Protein AF-A0A9D5ZR01-F1 (afdb_monomer_lite)

Structure (mmCIF, N/CA/C/O backbone):
data_AF-A0A9D5ZR01-F1
#
_entry.id   AF-A0A9D5ZR01-F1
#
loop_
_atom_site.group_PDB
_atom_site.id
_atom_site.type_symbol
_atom_site.label_atom_id
_atom_site.label_alt_id
_atom_site.label_comp_id
_atom_site.label_asym_id
_atom_site.label_entity_id
_atom_site.label_seq_id
_atom_site.pdbx_PDB_ins_code
_atom_site.Cartn_x
_atom_site.Cartn_y
_atom_site.Cartn_z
_atom_site.occupancy
_atom_site.B_iso_or_equiv
_atom_site.auth_seq_id
_atom_site.auth_comp_id
_atom_site.auth_asym_id
_atom_site.auth_atom_id
_atom_site.pdbx_PDB_model_num
ATOM 1 N N . MET A 1 1 ? -0.615 3.411 12.015 1.00 92.25 1 MET A N 1
ATOM 2 C CA . MET A 1 1 ? -0.697 2.860 10.641 1.00 92.25 1 MET A CA 1
ATOM 3 C C . MET A 1 1 ? -1.245 3.870 9.632 1.00 92.25 1 MET A C 1
ATOM 5 O O . MET A 1 1 ? -0.496 4.246 8.746 1.00 92.25 1 MET A O 1
ATOM 9 N N . ASN A 1 2 ? -2.482 4.371 9.767 1.00 96.25 2 ASN A N 1
ATOM 10 C CA . ASN A 1 2 ? -3.063 5.292 8.767 1.00 96.25 2 ASN A CA 1
ATOM 11 C C . ASN A 1 2 ? -2.220 6.558 8.530 1.00 96.25 2 ASN A C 1
ATOM 13 O O . ASN A 1 2 ? -1.994 6.915 7.381 1.00 96.25 2 ASN A O 1
ATOM 17 N N . LYS A 1 3 ? -1.697 7.185 9.596 1.00 95.56 3 LYS A N 1
ATOM 18 C CA . LYS A 1 3 ? -0.790 8.346 9.489 1.00 95.56 3 LYS A CA 1
ATOM 19 C C . LYS A 1 3 ? 0.478 8.038 8.680 1.00 95.56 3 LYS A C 1
ATOM 21 O O . LYS A 1 3 ? 0.828 8.806 7.798 1.00 95.56 3 LYS A O 1
ATOM 26 N N . LEU A 1 4 ? 1.108 6.887 8.930 1.00 95.56 4 LEU A N 1
ATOM 27 C CA . LEU A 1 4 ? 2.278 6.425 8.173 1.00 95.56 4 LEU A CA 1
ATOM 28 C C . LEU A 1 4 ? 1.944 6.237 6.691 1.00 95.56 4 LEU A C 1
ATOM 30 O O . LEU A 1 4 ? 2.639 6.771 5.836 1.00 95.56 4 LEU A O 1
ATO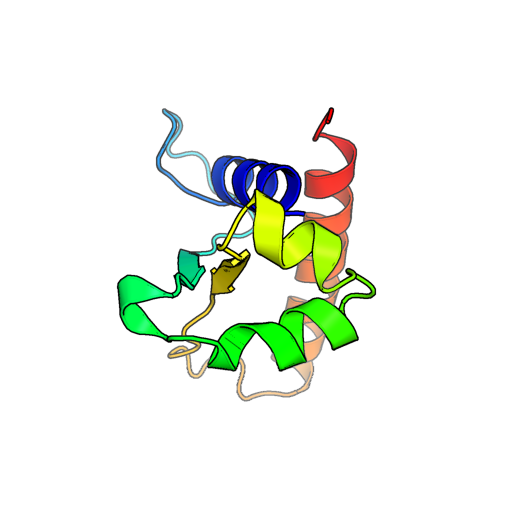M 34 N N . ASN A 1 5 ? 0.854 5.535 6.377 1.00 96.06 5 ASN A N 1
ATOM 35 C CA . ASN A 1 5 ? 0.460 5.318 4.983 1.00 96.06 5 ASN A CA 1
ATOM 36 C C . ASN A 1 5 ? 0.077 6.633 4.283 1.00 96.06 5 ASN A C 1
ATOM 38 O O . ASN A 1 5 ? 0.346 6.787 3.095 1.00 96.06 5 ASN A O 1
ATOM 42 N N . GLN A 1 6 ? -0.510 7.589 5.012 1.00 95.50 6 GLN A N 1
ATOM 43 C CA . GLN A 1 6 ? -0.783 8.928 4.495 1.00 95.50 6 GLN A CA 1
ATOM 44 C C . GLN A 1 6 ? 0.515 9.657 4.129 1.00 95.50 6 GLN A C 1
ATOM 46 O O . GLN A 1 6 ? 0.637 10.116 2.999 1.00 95.50 6 GLN A O 1
ATOM 51 N N . ALA A 1 7 ? 1.492 9.681 5.037 1.00 94.25 7 ALA A N 1
ATOM 52 C CA . ALA A 1 7 ? 2.779 10.332 4.806 1.00 94.25 7 ALA A CA 1
ATOM 53 C C . ALA A 1 7 ? 3.565 9.692 3.648 1.00 94.25 7 ALA A C 1
ATOM 55 O O . ALA A 1 7 ? 4.103 10.400 2.802 1.00 94.25 7 ALA A O 1
ATOM 56 N N . ILE A 1 8 ? 3.558 8.356 3.538 1.00 94.19 8 ILE A N 1
ATOM 57 C CA . ILE A 1 8 ? 4.146 7.657 2.383 1.00 94.19 8 ILE A CA 1
ATOM 58 C C . ILE A 1 8 ? 3.468 8.101 1.082 1.00 94.19 8 ILE A C 1
ATOM 60 O O . ILE A 1 8 ? 4.143 8.348 0.086 1.00 94.19 8 ILE A O 1
ATOM 64 N N . TYR A 1 9 ? 2.136 8.193 1.061 1.00 93.88 9 TYR A N 1
ATOM 65 C CA . TYR A 1 9 ? 1.414 8.642 -0.127 1.00 93.88 9 TYR A CA 1
ATOM 66 C C . TYR A 1 9 ? 1.748 10.092 -0.500 1.00 93.88 9 TYR A C 1
ATOM 68 O O . TYR A 1 9 ? 1.883 10.393 -1.685 1.00 93.88 9 TYR A O 1
ATOM 76 N N . ASP A 1 10 ? 1.897 10.986 0.474 1.00 91.12 10 ASP A N 1
ATOM 77 C CA . ASP A 1 10 ? 2.218 12.394 0.217 1.00 91.12 10 ASP A CA 1
ATOM 78 C C . ASP A 1 10 ? 3.618 12.532 -0.418 1.00 91.12 10 ASP A C 1
ATOM 80 O O . ASP A 1 10 ? 3.801 13.249 -1.408 1.00 91.12 10 ASP A O 1
ATOM 84 N N . GLU A 1 11 ? 4.580 11.724 0.038 1.00 89.62 11 GLU A N 1
ATOM 85 C CA . GLU A 1 11 ? 5.904 11.611 -0.584 1.00 89.62 11 GLU A CA 1
ATOM 86 C C . GLU A 1 11 ? 5.864 10.947 -1.969 1.00 89.62 11 GLU A C 1
ATOM 88 O O . GLU A 1 11 ? 6.624 11.340 -2.852 1.00 89.62 11 GLU A O 1
ATOM 93 N N . CYS A 1 12 ? 4.943 10.012 -2.209 1.00 91.00 12 CYS A N 1
ATOM 94 C CA . CYS A 1 12 ? 4.835 9.222 -3.444 1.00 91.00 12 CYS A CA 1
ATOM 95 C C . CYS A 1 12 ? 3.652 9.630 -4.346 1.00 91.00 12 CYS A C 1
ATOM 97 O O . CYS A 1 12 ? 3.135 8.811 -5.109 1.00 91.00 12 CYS A O 1
ATOM 99 N N . SER A 1 13 ? 3.185 10.878 -4.275 1.00 88.31 13 SER A N 1
ATOM 100 C CA . SER A 1 13 ? 2.137 11.410 -5.158 1.00 88.31 13 SER A CA 1
ATOM 101 C C . SER A 1 13 ? 2.458 12.827 -5.640 1.00 88.31 13 SER A C 1
ATOM 103 O O . SER A 1 13 ? 3.261 13.540 -5.038 1.00 88.31 13 SER A O 1
ATOM 105 N N . TYR A 1 14 ? 1.848 13.242 -6.754 1.00 79.19 14 TYR A N 1
ATOM 106 C CA . TYR A 1 14 ? 2.074 14.555 -7.379 1.00 79.19 14 TYR A CA 1
ATOM 107 C C . TYR A 1 14 ? 1.220 15.693 -6.793 1.00 79.19 14 TYR A C 1
ATOM 109 O O . TYR A 1 14 ? 1.153 16.772 -7.373 1.00 79.19 14 TYR A O 1
ATOM 117 N N . VAL A 1 15 ? 0.555 15.478 -5.654 1.00 66.75 15 VAL A N 1
ATOM 118 C CA . VAL A 1 15 ? -0.386 16.453 -5.070 1.00 66.75 15 VAL A CA 1
ATOM 119 C C . VAL A 1 15 ? 0.329 17.716 -4.543 1.00 66.75 15 VAL A C 1
ATOM 121 O O . VAL A 1 15 ? -0.306 18.752 -4.373 1.00 66.75 15 VAL A O 1
ATOM 124 N N . SER A 1 16 ? 1.657 17.688 -4.367 1.00 52.75 16 SER A N 1
ATOM 125 C CA . SER A 1 16 ? 2.467 18.819 -3.897 1.00 52.75 16 SER A CA 1
ATOM 126 C C . SER A 1 16 ? 3.518 19.288 -4.922 1.00 52.75 16 SER A C 1
ATOM 128 O O . SER A 1 16 ? 4.600 18.725 -5.053 1.00 52.75 16 SER A O 1
ATOM 130 N N . GLY A 1 17 ? 3.193 20.366 -5.645 1.00 51.88 17 GLY A N 1
ATOM 131 C CA . GLY A 1 17 ? 4.073 21.508 -5.962 1.00 51.88 17 GLY A CA 1
ATOM 132 C C . GLY A 1 17 ? 5.399 21.339 -6.719 1.00 51.88 17 GLY A C 1
ATOM 133 O O . GLY A 1 17 ? 6.041 22.354 -6.974 1.00 51.88 17 GLY A O 1
ATOM 134 N N . ASN A 1 18 ? 5.837 20.140 -7.106 1.00 56.56 18 ASN A N 1
ATOM 135 C CA . ASN A 1 18 ? 7.044 19.987 -7.916 1.00 56.56 18 ASN A CA 1
ATOM 136 C C . ASN A 1 18 ? 6.888 18.848 -8.933 1.00 56.56 18 ASN A C 1
ATOM 138 O O . ASN A 1 18 ? 6.749 17.684 -8.567 1.00 56.56 18 ASN A O 1
ATOM 142 N N . LEU A 1 19 ? 6.921 19.196 -10.223 1.00 57.88 19 LEU A N 1
ATOM 143 C CA . LEU A 1 19 ? 6.826 18.270 -11.366 1.00 57.88 19 LEU A CA 1
ATOM 144 C C . LEU A 1 19 ? 8.081 17.395 -11.542 1.00 57.88 19 LEU A C 1
ATOM 146 O O . LEU A 1 19 ? 8.149 16.582 -12.464 1.00 57.88 19 LEU A O 1
ATOM 150 N N . MET A 1 20 ? 9.089 17.577 -10.686 1.00 60.06 20 MET A N 1
ATOM 151 C CA . MET A 1 20 ? 10.303 16.769 -10.689 1.00 60.06 20 MET A CA 1
ATOM 152 C C . MET A 1 20 ? 9.947 15.285 -10.550 1.00 60.06 20 MET A C 1
ATOM 154 O O . MET A 1 20 ? 9.106 14.907 -9.732 1.00 60.06 20 MET A O 1
ATOM 158 N N . LYS A 1 21 ? 10.576 14.454 -11.391 1.00 66.06 21 LYS A N 1
ATOM 159 C CA . LYS A 1 21 ? 10.385 12.998 -11.445 1.00 66.06 21 LYS A CA 1
ATOM 160 C C . LYS A 1 21 ? 10.467 12.411 -10.033 1.00 66.06 21 LYS A C 1
ATOM 162 O O . LYS A 1 21 ? 11.546 12.363 -9.453 1.00 66.06 21 LYS A O 1
ATOM 167 N N . LYS A 1 22 ? 9.330 11.967 -9.491 1.00 78.44 22 LYS A N 1
ATOM 168 C CA . LYS A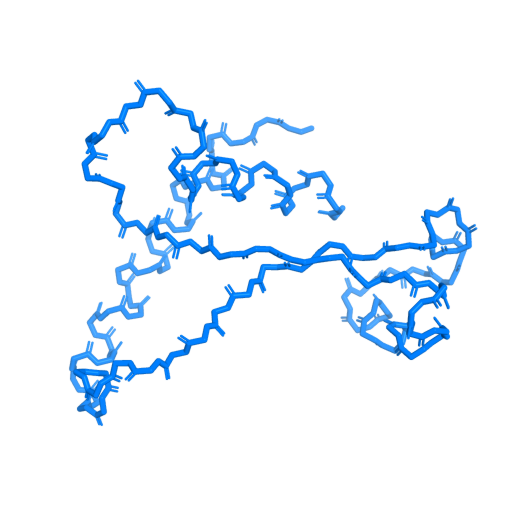 1 22 ? 9.314 11.091 -8.320 1.00 78.44 22 LYS A CA 1
ATOM 169 C C . LYS A 1 22 ? 9.750 9.701 -8.772 1.00 78.44 22 LYS A C 1
ATOM 171 O O . LYS A 1 22 ? 9.254 9.214 -9.786 1.00 78.44 22 LYS A O 1
ATOM 176 N N . ASP A 1 23 ? 10.653 9.075 -8.022 1.00 86.88 23 ASP A N 1
ATOM 177 C CA . ASP A 1 23 ? 11.175 7.742 -8.357 1.00 86.88 23 ASP A CA 1
ATOM 178 C C . ASP A 1 23 ? 10.103 6.647 -8.230 1.00 86.88 23 ASP A C 1
ATOM 180 O O . ASP A 1 23 ? 10.180 5.606 -8.878 1.00 86.88 23 ASP A O 1
ATOM 184 N N . PHE A 1 24 ? 9.075 6.890 -7.412 1.00 91.56 24 PHE A N 1
ATOM 185 C CA . PHE A 1 24 ? 7.918 6.018 -7.271 1.00 91.56 24 PHE A CA 1
ATOM 186 C C . PHE A 1 24 ? 6.639 6.828 -7.067 1.00 91.56 24 PHE A C 1
ATOM 188 O O . PHE A 1 24 ? 6.639 7.873 -6.412 1.00 91.56 24 PHE A O 1
ATOM 195 N N . ILE A 1 25 ? 5.541 6.322 -7.630 1.00 92.00 25 ILE A N 1
ATOM 196 C CA . ILE A 1 25 ? 4.214 6.920 -7.523 1.00 92.00 25 ILE A CA 1
ATOM 197 C C . ILE A 1 25 ? 3.226 5.834 -7.127 1.00 92.00 25 ILE A C 1
ATOM 199 O O . ILE A 1 25 ? 3.243 4.734 -7.679 1.00 92.00 25 ILE A O 1
ATOM 203 N N . THR A 1 26 ? 2.330 6.156 -6.202 1.00 94.38 26 THR A N 1
ATOM 204 C CA . THR A 1 26 ? 1.269 5.244 -5.780 1.00 94.38 26 THR A CA 1
ATOM 205 C C . THR A 1 26 ? -0.059 5.967 -5.615 1.00 94.38 26 THR A C 1
ATOM 207 O O . THR A 1 26 ? -0.132 7.194 -5.549 1.00 94.38 26 THR A O 1
ATOM 210 N N . SER A 1 27 ? -1.134 5.188 -5.545 1.00 95.56 27 SER A N 1
ATOM 211 C CA . SER A 1 27 ? -2.446 5.683 -5.141 1.00 95.56 27 SER A CA 1
ATOM 212 C C . SER A 1 27 ? -2.758 5.241 -3.712 1.00 95.56 27 SER A C 1
ATOM 214 O O . SER A 1 27 ? -2.079 4.384 -3.148 1.00 95.56 27 SER A O 1
ATOM 216 N N . LYS A 1 28 ? -3.797 5.815 -3.111 1.00 96.31 28 LYS A N 1
ATOM 217 C CA . LYS A 1 28 ? -4.316 5.384 -1.811 1.00 96.31 28 LYS A CA 1
ATOM 218 C C . LYS A 1 28 ? -5.827 5.217 -1.872 1.00 96.31 28 LYS A C 1
ATOM 220 O O . LYS A 1 28 ? -6.481 5.791 -2.740 1.00 96.31 28 LYS A O 1
ATOM 225 N N . THR A 1 29 ? -6.368 4.464 -0.928 1.00 96.94 29 THR A N 1
ATOM 226 C CA . THR A 1 29 ? -7.798 4.456 -0.612 1.00 96.94 29 THR A CA 1
ATOM 227 C C . THR A 1 29 ? -7.985 4.159 0.870 1.00 96.94 29 THR A C 1
ATOM 229 O O . THR A 1 29 ? -7.076 3.645 1.525 1.00 96.94 29 THR A O 1
ATOM 232 N N . THR A 1 30 ? -9.161 4.468 1.399 1.00 97.44 30 THR A N 1
ATOM 233 C CA . THR A 1 30 ? -9.533 4.149 2.777 1.00 97.44 30 THR A CA 1
ATOM 234 C C . THR A 1 30 ? -10.636 3.106 2.755 1.00 97.44 30 THR A C 1
ATOM 236 O O . THR A 1 30 ? -11.591 3.246 2.000 1.00 97.44 30 THR A O 1
ATOM 239 N N . PHE A 1 31 ? -10.513 2.060 3.569 1.00 97.31 31 PHE A N 1
ATOM 240 C CA . PHE A 1 31 ? -11.614 1.139 3.830 1.00 97.31 31 PHE A CA 1
ATOM 241 C C . PHE A 1 31 ? -12.280 1.517 5.145 1.00 97.31 31 PHE A C 1
ATOM 243 O O . PHE A 1 31 ? -11.626 1.541 6.190 1.00 97.31 31 PHE A O 1
ATOM 250 N N . SER A 1 32 ? -13.572 1.818 5.073 1.00 95.94 32 SER A N 1
ATOM 251 C CA . SER A 1 32 ? -14.411 2.264 6.183 1.00 9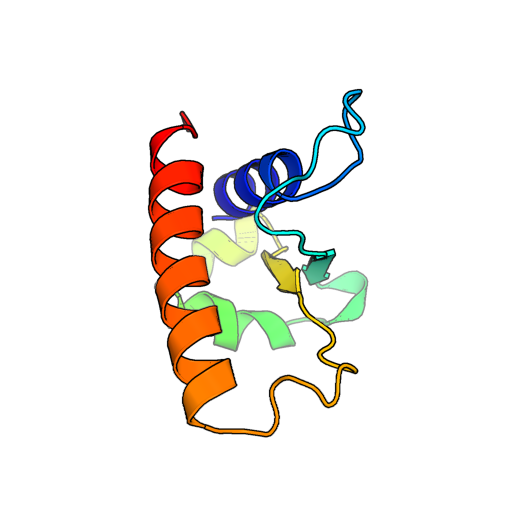5.94 32 SER A CA 1
ATOM 252 C C . SER A 1 32 ? -15.631 1.341 6.352 1.00 95.94 32 SER A C 1
ATOM 254 O O . SER A 1 32 ? -16.063 0.728 5.371 1.00 95.94 32 SER A O 1
ATOM 256 N N . PRO A 1 33 ? -16.237 1.237 7.550 1.00 95.06 33 PRO A N 1
ATOM 257 C CA . PRO A 1 33 ? -17.452 0.456 7.750 1.00 95.06 33 PRO A CA 1
ATOM 258 C C . PRO A 1 33 ? -18.643 0.886 6.899 1.00 95.06 33 PRO A C 1
ATOM 260 O O . PRO A 1 33 ? -19.450 0.030 6.550 1.00 95.06 33 PRO A O 1
ATOM 263 N N . SER A 1 34 ? -18.753 2.168 6.534 1.00 95.31 34 SER A N 1
ATOM 264 C CA . SER A 1 34 ? -19.848 2.654 5.681 1.00 95.31 34 SER A CA 1
ATOM 265 C C . SER A 1 34 ? -19.842 2.028 4.288 1.00 95.31 34 SER A C 1
ATOM 2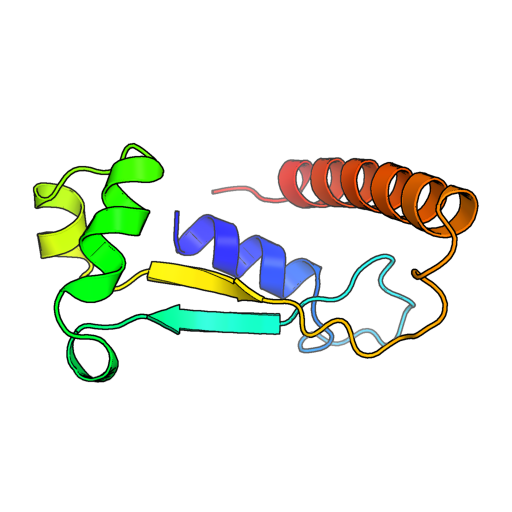67 O O . SER A 1 34 ? -20.893 1.918 3.669 1.00 95.31 34 SER A O 1
ATOM 269 N N . GLU A 1 35 ? -18.675 1.602 3.804 1.00 95.25 35 GLU A N 1
ATOM 270 C CA . GLU A 1 35 ? -18.508 1.031 2.463 1.00 95.25 35 GLU A CA 1
ATOM 271 C C . GLU A 1 35 ? -18.205 -0.474 2.509 1.00 95.25 35 GLU A C 1
ATOM 273 O O . GLU A 1 35 ? -18.645 -1.225 1.644 1.00 95.25 35 GLU A O 1
ATOM 278 N N . TYR A 1 36 ? -17.466 -0.929 3.527 1.00 95.75 36 TYR A N 1
ATOM 279 C CA . TYR A 1 36 ? -16.922 -2.290 3.614 1.00 95.75 36 TYR A CA 1
ATOM 280 C C . TYR A 1 36 ? -17.419 -3.083 4.833 1.00 95.75 36 TYR A C 1
ATOM 282 O O . TYR A 1 36 ? -17.013 -4.234 5.028 1.00 95.75 36 TYR A O 1
ATOM 290 N N . GLY A 1 37 ? -18.255 -2.494 5.694 1.00 94.69 37 GLY A N 1
ATOM 291 C CA . GLY A 1 37 ? -18.628 -3.095 6.975 1.00 94.69 37 GLY A CA 1
ATOM 292 C C . GLY A 1 37 ? -17.395 -3.498 7.796 1.00 94.69 37 GLY A C 1
ATOM 293 O O . GLY A 1 37 ? -16.411 -2.766 7.885 1.00 94.69 37 GLY A O 1
ATOM 294 N N . ASN A 1 38 ? -17.418 -4.704 8.367 1.00 94.75 38 ASN A N 1
ATOM 295 C CA . ASN A 1 38 ? -16.295 -5.244 9.145 1.00 94.75 38 ASN A CA 1
ATOM 296 C C . ASN A 1 38 ? -15.329 -6.125 8.332 1.00 94.75 38 ASN A C 1
ATOM 298 O O . ASN A 1 38 ? -14.438 -6.740 8.915 1.00 94.75 38 ASN A O 1
ATOM 302 N N . ILE A 1 39 ? -15.455 -6.188 7.000 1.00 95.56 39 ILE A N 1
ATOM 303 C CA . ILE A 1 39 ? -14.552 -6.984 6.144 1.00 95.56 39 ILE A CA 1
ATOM 304 C C . ILE A 1 39 ? -13.064 -6.619 6.364 1.00 95.56 39 ILE A C 1
ATOM 306 O O . ILE A 1 39 ? -12.248 -7.538 6.498 1.00 95.56 39 ILE A O 1
ATOM 310 N N . PRO A 1 40 ? -12.672 -5.330 6.495 1.00 96.00 40 PRO A N 1
ATOM 311 C CA . PRO A 1 40 ? -11.269 -4.956 6.691 1.00 96.00 40 PRO A CA 1
ATOM 312 C C . PRO A 1 40 ? -10.667 -5.422 8.025 1.00 96.00 40 PRO A C 1
ATOM 314 O O . PRO A 1 40 ? -9.444 -5.462 8.155 1.00 96.00 40 PRO A O 1
ATOM 317 N N . LEU A 1 41 ? -11.483 -5.816 9.009 1.00 95.06 41 LEU A N 1
ATOM 318 C CA . LEU A 1 41 ? -11.010 -6.210 10.338 1.00 95.06 41 LEU A CA 1
ATOM 319 C C . LEU A 1 41 ? -10.070 -7.424 10.286 1.00 95.06 41 LEU A C 1
ATOM 321 O O . LEU A 1 41 ? -9.079 -7.478 11.011 1.00 95.06 41 LEU A O 1
ATOM 325 N N . VAL A 1 42 ? -10.326 -8.377 9.382 1.00 95.50 42 VAL A N 1
ATOM 326 C CA . VAL A 1 42 ? -9.445 -9.542 9.184 1.00 95.50 42 VAL A CA 1
ATOM 327 C C . VAL A 1 42 ? -8.053 -9.109 8.716 1.00 95.50 42 VAL A C 1
ATOM 329 O O . VAL A 1 42 ? -7.050 -9.655 9.172 1.00 95.50 42 VAL A O 1
ATOM 332 N N . PHE A 1 43 ? -7.978 -8.115 7.829 1.00 95.25 43 PHE A N 1
ATOM 333 C CA . PHE A 1 43 ? -6.713 -7.555 7.357 1.00 95.25 43 PHE A CA 1
ATOM 334 C C . PHE A 1 43 ? -5.993 -6.783 8.470 1.00 95.25 43 PHE A C 1
ATOM 336 O O . PHE A 1 43 ? -4.819 -7.033 8.727 1.00 95.25 43 PHE A O 1
ATOM 343 N N . VAL A 1 44 ? -6.714 -5.922 9.192 1.00 95.81 44 VAL A N 1
ATOM 344 C CA . VAL A 1 44 ? -6.179 -5.133 10.316 1.00 95.81 44 VAL A CA 1
ATOM 345 C C . VAL A 1 44 ? -5.557 -6.037 11.391 1.00 95.81 44 VAL A C 1
ATOM 347 O O . VAL A 1 44 ? -4.443 -5.770 11.844 1.00 95.81 44 VAL A O 1
ATOM 350 N N . ARG A 1 45 ? -6.205 -7.165 11.717 1.00 96.00 45 ARG A N 1
ATOM 351 C CA . ARG A 1 45 ? -5.666 -8.185 12.635 1.00 96.00 45 ARG A CA 1
ATOM 352 C C . ARG A 1 45 ? -4.380 -8.8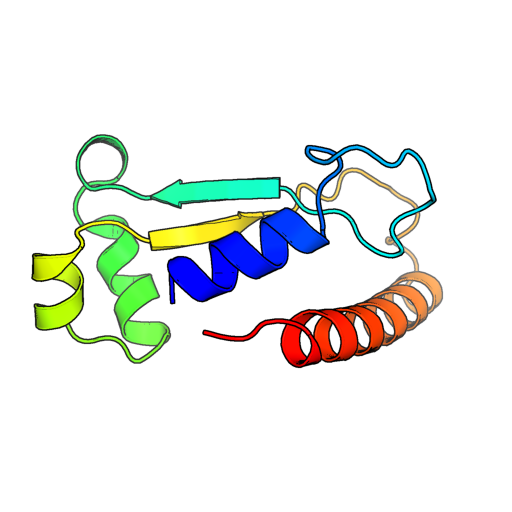33 12.119 1.00 96.00 45 ARG A C 1
ATOM 354 O O . ARG A 1 45 ? -3.440 -9.009 12.888 1.00 96.00 45 ARG A O 1
ATOM 361 N N . LYS A 1 46 ? -4.303 -9.159 10.822 1.00 96.62 46 LYS A N 1
ATOM 362 C CA . LYS A 1 46 ? -3.078 -9.704 10.198 1.00 96.62 46 LYS A CA 1
ATOM 363 C C . LYS A 1 46 ? -1.911 -8.715 10.233 1.00 96.62 46 LYS A C 1
ATOM 365 O O . LYS A 1 46 ? -0.765 -9.143 10.295 1.00 96.62 46 LYS A O 1
ATOM 370 N N . CYS A 1 47 ? -2.194 -7.414 10.244 1.00 94.88 47 CYS A N 1
ATOM 371 C CA . CYS A 1 47 ? -1.196 -6.364 10.454 1.00 94.88 47 CYS A CA 1
ATOM 372 C C . CYS A 1 47 ? -0.796 -6.177 11.932 1.00 94.88 47 CYS A C 1
ATOM 374 O O . CYS A 1 47 ? -0.040 -5.257 12.237 1.00 94.88 47 CYS A O 1
ATOM 376 N N . GLY A 1 48 ? -1.293 -7.014 12.850 1.00 95.94 48 GLY A N 1
ATOM 377 C CA . GLY A 1 48 ? -0.945 -6.981 14.273 1.00 95.94 48 GLY A CA 1
ATOM 378 C C . GLY A 1 48 ? -1.729 -5.963 15.105 1.00 95.94 48 GLY A C 1
ATOM 379 O O . GLY A 1 48 ? -1.365 -5.709 16.250 1.00 95.94 48 GLY A O 1
ATOM 380 N N . LEU A 1 49 ? -2.796 -5.370 14.560 1.00 95.50 49 LEU A N 1
ATOM 381 C CA . LEU A 1 49 ? -3.639 -4.419 15.285 1.00 95.50 49 LEU A CA 1
ATOM 382 C C . LEU A 1 49 ? -4.821 -5.130 15.952 1.00 95.50 49 LEU A C 1
ATOM 384 O O . LEU A 1 49 ? -5.411 -6.056 15.395 1.00 95.50 49 LEU A O 1
ATOM 388 N N . SER A 1 50 ? -5.175 -4.679 17.154 1.00 95.44 50 SER A N 1
ATOM 389 C CA . SER A 1 50 ? -6.275 -5.251 17.929 1.00 95.44 50 SER A CA 1
ATOM 390 C C . SER A 1 50 ? -7.638 -4.714 17.491 1.00 95.44 50 SER A C 1
ATOM 392 O O . SER A 1 50 ? -7.759 -3.616 16.943 1.00 95.44 50 SER A O 1
ATOM 394 N N . ASP A 1 51 ? -8.695 -5.450 17.832 1.00 94.69 51 ASP A N 1
ATOM 395 C CA . ASP A 1 51 ? -10.081 -5.007 17.644 1.00 94.69 51 ASP A CA 1
ATOM 396 C C . ASP A 1 51 ? -10.379 -3.705 18.400 1.00 94.69 51 ASP A C 1
ATOM 398 O O . ASP A 1 51 ? -11.148 -2.870 17.930 1.00 94.69 51 ASP A O 1
ATOM 402 N N . ALA A 1 52 ? -9.735 -3.492 19.552 1.00 95.94 52 ALA A N 1
ATOM 403 C CA . ALA A 1 52 ? -9.850 -2.242 20.295 1.00 95.94 52 ALA A CA 1
ATOM 404 C C . ALA A 1 52 ? -9.316 -1.049 19.487 1.00 95.94 52 ALA A C 1
ATOM 406 O O . ALA A 1 52 ? -9.896 0.031 19.544 1.00 95.94 52 ALA A O 1
ATOM 407 N N . GLU A 1 53 ? -8.244 -1.236 18.714 1.00 94.31 53 GLU A N 1
ATOM 408 C CA . GLU A 1 53 ? -7.705 -0.185 17.851 1.00 94.31 53 GLU A CA 1
ATOM 409 C C . GLU A 1 53 ? -8.605 0.073 16.636 1.00 94.31 53 GLU A C 1
ATOM 411 O O . GLU A 1 53 ? -8.847 1.227 16.270 1.00 94.31 53 GLU A O 1
ATOM 416 N N . TRP A 1 54 ? -9.189 -0.989 16.069 1.00 93.94 54 TRP A N 1
ATOM 417 C CA . TRP A 1 54 ? -10.219 -0.863 15.038 1.00 93.94 54 TRP A CA 1
ATOM 418 C C . TRP A 1 54 ? -11.431 -0.072 15.534 1.00 93.94 54 TRP A C 1
ATOM 420 O O . TRP A 1 54 ? -11.876 0.843 14.850 1.00 93.94 54 TRP A O 1
ATOM 430 N N . ASN A 1 55 ? -11.924 -0.355 16.739 1.00 94.44 55 ASN A N 1
ATOM 431 C CA . ASN A 1 55 ? -13.098 0.318 17.294 1.00 94.44 55 ASN A CA 1
ATOM 432 C C . ASN A 1 55 ? -12.884 1.821 17.544 1.00 94.44 55 ASN A C 1
ATOM 434 O O . ASN A 1 55 ? -13.860 2.564 17.562 1.00 94.44 55 ASN A O 1
ATOM 438 N N . LYS A 1 56 ? -11.636 2.285 17.704 1.00 95.00 56 LYS A N 1
ATOM 439 C CA . LYS A 1 56 ? -11.321 3.718 17.852 1.00 95.00 56 LYS A CA 1
ATOM 440 C C . LYS A 1 56 ? -11.340 4.476 16.526 1.00 95.00 56 LYS A C 1
ATOM 442 O O . LYS A 1 56 ? -11.847 5.588 16.470 1.00 95.00 56 LYS A O 1
ATOM 447 N N . THR A 1 57 ? -10.721 3.908 15.489 1.00 94.44 57 THR A N 1
ATOM 448 C CA . THR A 1 57 ? -10.454 4.626 14.225 1.00 94.44 57 THR A CA 1
ATOM 449 C C . THR A 1 57 ? -11.437 4.255 13.117 1.00 94.44 57 THR A C 1
ATOM 451 O O . THR A 1 57 ? -11.670 5.052 12.210 1.00 94.44 57 THR A O 1
ATOM 454 N N . GLN A 1 58 ? -11.980 3.035 13.171 1.00 94.50 58 GLN A N 1
ATOM 455 C CA . GLN A 1 58 ? -12.947 2.467 12.230 1.00 94.50 58 GLN A CA 1
ATOM 456 C C . GLN A 1 58 ? -12.616 2.757 10.763 1.00 94.50 58 GLN A C 1
ATOM 458 O O . GLN A 1 58 ? -13.478 3.063 9.947 1.00 94.50 58 GLN A O 1
ATOM 463 N N . SER A 1 59 ? -11.335 2.715 10.419 1.00 96.00 59 SER A N 1
ATOM 464 C CA . SER A 1 59 ? -10.877 2.886 9.051 1.00 96.00 59 SER A CA 1
ATOM 465 C C . SER A 1 59 ? -9.444 2.404 8.911 1.00 96.00 59 SER A C 1
ATOM 467 O O . SER A 1 59 ? -8.634 2.512 9.836 1.00 96.00 59 SER A O 1
ATOM 469 N N . VAL A 1 60 ? -9.111 1.889 7.734 1.00 97.19 60 VAL A N 1
ATOM 470 C CA . VAL A 1 60 ? -7.738 1.547 7.365 1.00 97.19 60 VAL A CA 1
ATOM 471 C C . VAL A 1 60 ? -7.394 2.190 6.031 1.00 97.19 60 VAL A C 1
ATOM 473 O O . VAL A 1 60 ? -8.065 1.958 5.029 1.00 97.19 60 VAL A O 1
ATOM 476 N N . LEU A 1 61 ? -6.352 3.016 6.026 1.00 97.56 61 LEU A N 1
ATOM 477 C CA . LEU A 1 61 ? -5.805 3.604 4.809 1.00 97.56 61 LEU A CA 1
ATOM 478 C C . LEU A 1 61 ? -4.804 2.624 4.207 1.00 97.56 61 LEU A C 1
ATOM 480 O O . LEU A 1 61 ? -3.862 2.216 4.886 1.00 97.56 61 LEU A O 1
ATOM 484 N N . VAL A 1 62 ? -4.987 2.269 2.940 1.00 97.19 62 VAL A N 1
ATOM 485 C CA . VAL A 1 62 ? -4.104 1.361 2.200 1.00 97.19 62 VAL A CA 1
ATOM 486 C C . VAL A 1 62 ? -3.478 2.070 1.004 1.00 97.19 62 VAL A C 1
ATOM 488 O O . VAL A 1 62 ? -4.111 2.900 0.347 1.00 97.19 62 VAL A O 1
ATOM 491 N N . LEU A 1 63 ? -2.225 1.724 0.715 1.00 96.81 63 LEU A N 1
ATOM 492 C CA . LEU A 1 63 ? -1.565 2.084 -0.537 1.00 96.81 63 LEU A CA 1
ATOM 493 C C . LEU A 1 63 ? -2.024 1.112 -1.626 1.00 96.81 63 LEU A C 1
ATOM 495 O O . LEU A 1 63 ? -2.187 -0.081 -1.370 1.00 96.81 63 LEU A O 1
ATOM 499 N N . ARG A 1 64 ? -2.246 1.613 -2.839 1.00 96.69 64 ARG A N 1
ATOM 500 C CA . ARG A 1 64 ? -2.842 0.853 -3.938 1.00 96.69 64 ARG A CA 1
ATOM 501 C C . ARG A 1 64 ? -2.058 1.054 -5.227 1.00 96.69 64 ARG A C 1
ATOM 503 O O . ARG A 1 64 ? -1.763 2.182 -5.618 1.00 96.69 64 ARG A O 1
ATOM 510 N N . SER A 1 65 ? -1.847 -0.047 -5.940 1.00 94.94 65 SER A N 1
ATOM 511 C CA . SER A 1 65 ? -1.369 -0.061 -7.320 1.00 94.94 65 SER A CA 1
ATOM 512 C C . SER A 1 65 ? -2.362 -0.814 -8.202 1.00 94.94 65 SER A C 1
ATOM 514 O O . SER A 1 65 ? -2.919 -1.828 -7.790 1.00 94.94 65 SER A O 1
ATOM 516 N N . THR A 1 66 ? -2.613 -0.302 -9.406 1.00 96.31 66 THR A N 1
ATOM 517 C CA . THR A 1 66 ? -3.288 -1.045 -10.480 1.00 96.31 66 THR A CA 1
ATOM 518 C C . THR A 1 66 ? -2.258 -1.241 -11.581 1.00 96.31 66 THR A C 1
ATOM 520 O O . THR A 1 66 ? -1.965 -0.315 -12.335 1.00 96.31 66 THR A O 1
ATOM 523 N N . VAL A 1 67 ? -1.648 -2.424 -11.625 1.00 94.62 67 VAL A N 1
ATOM 524 C CA . VAL A 1 67 ? -0.554 -2.720 -12.556 1.00 94.62 67 VAL A CA 1
ATOM 525 C C . VAL A 1 67 ? -1.149 -3.081 -13.913 1.00 94.62 67 VAL A C 1
ATOM 527 O O . VAL A 1 67 ? -1.521 -4.221 -14.156 1.00 94.62 67 VAL A O 1
ATOM 530 N N . MET A 1 68 ? -1.283 -2.078 -14.781 1.00 96.19 68 MET A N 1
ATOM 531 C CA . MET A 1 68 ? -1.776 -2.247 -16.158 1.00 96.19 68 MET A CA 1
ATOM 532 C C . MET A 1 68 ? -0.648 -2.277 -17.195 1.00 96.19 68 MET A C 1
ATOM 534 O O . MET A 1 68 ? -0.891 -2.518 -18.373 1.00 96.19 68 MET A O 1
ATOM 538 N N . THR A 1 69 ? 0.583 -1.991 -16.768 1.00 94.50 69 THR A N 1
ATOM 539 C CA . THR A 1 69 ? 1.755 -2.014 -17.640 1.00 94.50 69 THR A CA 1
ATOM 540 C C . THR A 1 69 ? 2.137 -3.449 -17.985 1.00 94.50 69 THR A C 1
ATOM 542 O O . THR A 1 69 ? 2.246 -4.298 -17.103 1.00 94.50 69 THR A O 1
ATOM 545 N N . THR A 1 70 ? 2.388 -3.710 -19.265 1.00 96.12 70 THR A N 1
ATOM 546 C CA . THR A 1 70 ? 2.907 -5.001 -19.730 1.00 96.12 70 THR A CA 1
ATOM 547 C C . THR A 1 70 ? 4.416 -5.120 -19.539 1.00 96.12 70 THR A C 1
ATOM 549 O O . THR A 1 70 ? 4.940 -6.220 -19.580 1.00 96.12 70 THR A O 1
ATOM 552 N N . TYR A 1 71 ? 5.131 -4.017 -19.290 1.00 94.69 71 TYR A N 1
ATOM 553 C CA . TYR A 1 71 ? 6.597 -4.016 -19.187 1.00 94.69 71 TYR A CA 1
ATOM 554 C C . TYR A 1 71 ? 7.143 -4.760 -17.959 1.00 94.69 71 TYR A C 1
ATOM 556 O O . TYR A 1 71 ? 8.328 -5.048 -17.903 1.00 94.69 71 TYR A O 1
ATOM 564 N N . LEU A 1 72 ? 6.290 -5.087 -16.985 1.00 95.81 72 LEU A N 1
ATOM 565 C CA . LEU A 1 72 ? 6.666 -5.864 -15.799 1.00 95.81 72 LEU A CA 1
ATOM 566 C C . LEU A 1 72 ? 6.372 -7.365 -15.952 1.00 95.81 72 LEU A C 1
ATOM 568 O O . LEU A 1 72 ? 6.391 -8.087 -14.959 1.00 95.81 72 LEU A O 1
ATOM 572 N N . SER A 1 73 ? 6.041 -7.837 -17.160 1.00 95.44 73 SER A N 1
ATOM 573 C CA . SER A 1 73 ? 5.789 -9.263 -17.401 1.00 95.44 73 SER A CA 1
ATOM 574 C C . SER A 1 73 ? 7.065 -10.097 -17.487 1.00 95.44 73 SER A C 1
ATOM 576 O O . SER A 1 73 ? 7.002 -11.307 -17.299 1.00 95.44 73 SER A O 1
ATOM 578 N N . ASP A 1 74 ? 8.196 -9.472 -17.822 1.00 97.19 74 ASP A N 1
ATOM 579 C CA . ASP A 1 74 ? 9.498 -10.131 -17.817 1.00 97.19 74 ASP A CA 1
ATOM 580 C C . ASP A 1 74 ? 10.055 -10.205 -16.387 1.00 97.19 74 ASP A C 1
ATOM 582 O O . ASP A 1 74 ? 10.006 -9.230 -15.634 1.00 97.19 74 ASP A O 1
ATOM 586 N N . GLU A 1 75 ? 10.582 -11.370 -16.008 1.00 96.94 75 GLU A N 1
ATOM 587 C CA . GLU A 1 75 ? 11.069 -11.625 -14.649 1.00 96.94 75 GLU A CA 1
ATOM 588 C C . GLU A 1 75 ? 12.287 -10.764 -14.296 1.00 96.94 75 GLU A C 1
ATOM 590 O O . GLU A 1 75 ? 12.398 -10.286 -13.162 1.00 96.94 75 GLU A O 1
ATOM 595 N N . SER A 1 76 ? 13.189 -10.534 -15.254 1.00 96.69 76 SER A N 1
ATOM 596 C CA . SER A 1 76 ? 14.387 -9.729 -15.017 1.00 96.69 76 SER A CA 1
ATOM 597 C C . SER A 1 76 ? 14.033 -8.250 -14.840 1.00 96.69 76 SER A C 1
ATOM 599 O O . SER A 1 76 ? 14.502 -7.618 -13.888 1.00 96.69 76 SER A O 1
ATOM 601 N N . GLU A 1 77 ? 13.109 -7.738 -15.659 1.00 96.56 77 GLU A N 1
ATOM 602 C CA . GLU A 1 77 ? 12.572 -6.379 -15.540 1.00 96.56 77 GLU A CA 1
ATOM 603 C C . GLU A 1 77 ? 11.813 -6.185 -14.223 1.00 96.56 77 GLU A C 1
ATOM 605 O O . GLU A 1 77 ? 12.041 -5.210 -13.499 1.00 96.56 77 GLU A O 1
ATOM 610 N N . PHE A 1 78 ? 10.954 -7.140 -13.847 1.00 96.69 78 PHE A N 1
ATOM 611 C CA . PHE A 1 78 ? 10.245 -7.094 -12.569 1.00 96.69 78 PHE A CA 1
ATOM 612 C C . PHE A 1 78 ? 11.211 -7.117 -11.379 1.00 96.69 78 PHE A C 1
ATOM 614 O O . PHE A 1 78 ? 11.051 -6.333 -10.444 1.00 96.69 78 PHE A O 1
ATOM 621 N N . THR A 1 79 ? 12.229 -7.977 -11.411 1.00 97.75 79 THR A N 1
ATOM 622 C CA . THR A 1 79 ? 13.213 -8.109 -10.326 1.00 97.75 79 THR A CA 1
ATOM 623 C C . THR A 1 79 ? 14.025 -6.830 -10.144 1.00 97.75 79 THR A C 1
ATOM 625 O O . THR A 1 79 ? 14.216 -6.366 -9.013 1.00 97.75 79 THR A O 1
ATOM 628 N N . ALA A 1 80 ? 14.465 -6.220 -11.248 1.00 97.25 80 ALA A N 1
ATOM 629 C CA . ALA A 1 80 ? 15.158 -4.938 -11.224 1.00 97.25 80 ALA A CA 1
ATOM 630 C C . ALA A 1 80 ? 14.246 -3.823 -10.686 1.00 97.25 80 ALA A C 1
ATOM 632 O O . ALA A 1 80 ? 14.631 -3.082 -9.776 1.00 97.25 80 ALA A O 1
ATOM 633 N N . TYR A 1 81 ? 13.008 -3.743 -11.186 1.00 95.88 81 TYR A N 1
ATOM 634 C CA . TYR A 1 81 ? 12.009 -2.781 -10.722 1.00 95.88 81 TYR A CA 1
ATOM 635 C C . TYR A 1 81 ? 11.713 -2.930 -9.224 1.00 95.88 81 TYR A C 1
ATOM 637 O O . TYR A 1 81 ? 11.735 -1.944 -8.488 1.00 95.88 81 TYR A O 1
ATOM 645 N N . PHE A 1 82 ? 11.468 -4.154 -8.753 1.00 96.50 82 PHE A N 1
ATOM 646 C CA . PHE A 1 82 ? 11.135 -4.434 -7.359 1.00 96.50 82 PHE A CA 1
ATOM 647 C C . PHE A 1 82 ? 12.301 -4.107 -6.422 1.00 96.50 82 PHE A C 1
ATOM 649 O O . PHE A 1 82 ? 12.092 -3.505 -5.369 1.00 96.50 82 PHE A O 1
ATOM 656 N N . SER A 1 83 ? 13.534 -4.423 -6.824 1.00 97.56 83 SER A N 1
ATOM 657 C CA . SER A 1 83 ? 14.731 -4.068 -6.052 1.00 97.56 83 SER A CA 1
ATOM 658 C C . SER A 1 83 ? 14.856 -2.550 -5.885 1.00 97.56 83 SER A C 1
ATOM 660 O O . SER A 1 83 ? 15.051 -2.057 -4.773 1.00 97.56 83 SER A O 1
ATOM 662 N N . ASN A 1 84 ? 14.643 -1.796 -6.968 1.00 96.88 84 ASN A N 1
ATOM 663 C CA . ASN A 1 84 ? 14.629 -0.334 -6.924 1.00 96.88 84 ASN A CA 1
ATOM 664 C C . ASN A 1 84 ? 13.486 0.204 -6.053 1.00 96.88 84 ASN A C 1
ATOM 666 O O . ASN A 1 84 ? 13.703 1.111 -5.248 1.00 96.88 84 ASN A O 1
ATOM 670 N N . LEU A 1 85 ? 12.286 -0.374 -6.164 1.00 96.38 85 LEU A N 1
ATOM 671 C CA . LEU A 1 85 ? 11.130 -0.006 -5.347 1.00 96.38 85 LEU A CA 1
ATOM 672 C C . LEU A 1 85 ? 11.432 -0.146 -3.851 1.00 96.38 85 LEU A C 1
ATOM 674 O O . LEU A 1 85 ? 11.121 0.762 -3.083 1.00 96.38 85 LEU A O 1
ATOM 678 N N . ILE A 1 86 ? 12.062 -1.244 -3.427 1.00 97.50 86 ILE A N 1
ATOM 679 C CA . ILE A 1 86 ? 12.432 -1.454 -2.021 1.00 97.50 86 ILE A CA 1
ATOM 680 C C . ILE A 1 86 ? 13.387 -0.361 -1.526 1.00 97.50 86 ILE A C 1
ATOM 682 O O . ILE A 1 86 ? 13.172 0.193 -0.446 1.00 97.50 86 ILE A O 1
ATOM 686 N N . GLU A 1 87 ? 14.403 -0.001 -2.311 1.00 97.88 87 GLU A N 1
ATOM 687 C CA . GLU A 1 87 ? 15.346 1.061 -1.940 1.00 97.88 87 GLU A CA 1
ATOM 688 C C . GLU A 1 87 ? 14.683 2.443 -1.881 1.00 97.88 87 GLU A C 1
ATOM 690 O O . GLU A 1 87 ? 14.956 3.229 -0.970 1.00 97.88 87 GLU A O 1
ATOM 695 N N . ILE A 1 88 ? 13.761 2.736 -2.801 1.00 95.31 88 ILE A N 1
ATOM 696 C CA . ILE A 1 88 ? 12.961 3.966 -2.760 1.00 95.31 88 ILE A CA 1
ATOM 697 C C . ILE A 1 88 ? 12.090 3.986 -1.501 1.00 95.31 88 ILE A C 1
ATOM 699 O O . ILE A 1 88 ? 12.086 4.979 -0.776 1.00 95.31 88 ILE A O 1
ATOM 703 N N . MET A 1 89 ? 11.404 2.885 -1.186 1.00 96.00 89 MET A N 1
ATOM 704 C CA . MET A 1 89 ? 10.535 2.796 -0.012 1.00 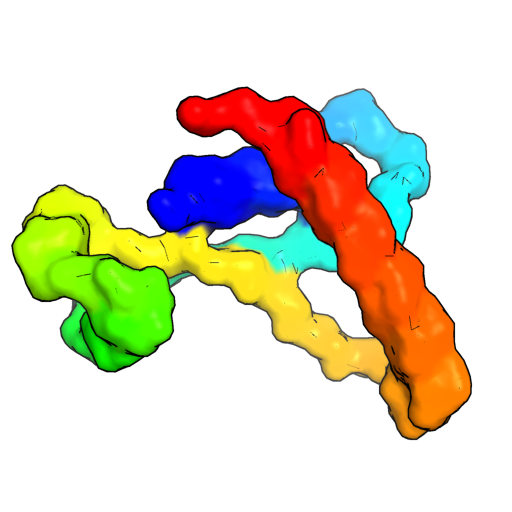96.00 89 MET A CA 1
ATOM 705 C C . MET A 1 89 ? 11.306 2.962 1.299 1.00 96.00 89 MET A C 1
ATOM 707 O O . MET A 1 89 ? 10.831 3.672 2.184 1.00 96.00 89 MET A O 1
ATOM 711 N N . LYS A 1 90 ? 12.512 2.392 1.419 1.00 96.31 90 LYS A N 1
ATOM 712 C CA . LYS A 1 90 ? 13.396 2.631 2.574 1.00 96.31 90 LYS A CA 1
ATOM 713 C C . LYS A 1 90 ? 13.712 4.119 2.741 1.00 96.31 90 LYS A C 1
ATOM 715 O O . LYS A 1 90 ? 13.569 4.644 3.842 1.00 96.31 90 LYS A O 1
ATOM 720 N N . LYS A 1 91 ? 14.084 4.803 1.650 1.00 94.75 91 LYS A N 1
ATOM 721 C CA . LYS A 1 91 ? 14.384 6.248 1.648 1.00 94.75 91 LYS A CA 1
ATOM 722 C C . LYS A 1 91 ? 13.165 7.105 1.979 1.00 94.75 91 LYS A C 1
ATOM 724 O O . LYS A 1 91 ? 13.305 8.127 2.642 1.00 94.75 91 LYS A O 1
ATOM 729 N N . VAL A 1 92 ? 11.985 6.731 1.487 1.00 93.38 92 VAL A N 1
ATOM 730 C CA . VAL A 1 92 ? 10.734 7.435 1.795 1.00 93.38 92 VAL A CA 1
ATOM 731 C C . VAL A 1 92 ? 10.426 7.290 3.278 1.00 93.38 92 VAL A C 1
ATOM 733 O O . VAL A 1 92 ? 10.277 8.291 3.965 1.00 93.38 92 VAL A O 1
ATOM 736 N N . ILE A 1 93 ? 10.425 6.062 3.799 1.00 94.75 93 ILE A N 1
ATOM 737 C CA . ILE A 1 93 ? 10.122 5.797 5.209 1.00 94.75 93 ILE A CA 1
ATOM 738 C C . ILE A 1 93 ? 11.130 6.489 6.136 1.00 94.75 93 ILE A C 1
ATOM 740 O O . ILE A 1 93 ? 10.718 7.042 7.148 1.00 94.75 93 ILE A O 1
ATOM 744 N N . SER A 1 94 ? 12.420 6.542 5.783 1.00 94.56 94 SER A N 1
ATOM 745 C CA . SER A 1 94 ? 13.433 7.220 6.608 1.00 94.56 94 SER A CA 1
ATOM 746 C C . SER A 1 94 ? 13.263 8.740 6.702 1.00 94.56 94 SER A C 1
ATOM 748 O O . SER A 1 94 ? 13.859 9.351 7.581 1.00 94.56 94 SER A O 1
ATOM 750 N N . LYS A 1 95 ? 12.512 9.363 5.785 1.00 89.62 95 LYS A N 1
ATOM 751 C CA . LYS A 1 95 ? 12.223 10.809 5.804 1.00 89.62 95 LYS A CA 1
ATOM 752 C C . LYS A 1 95 ? 10.976 11.157 6.611 1.00 89.62 95 LYS A C 1
ATOM 754 O O . LYS A 1 95 ? 10.744 12.328 6.886 1.00 89.62 95 LYS A O 1
ATOM 759 N N . ILE A 1 96 ? 10.142 10.167 6.914 1.00 90.94 96 ILE A N 1
ATOM 760 C CA . ILE A 1 96 ? 8.863 10.398 7.566 1.00 90.94 96 ILE A CA 1
ATOM 761 C C . ILE A 1 96 ? 9.083 10.404 9.081 1.00 90.94 96 ILE A C 1
ATOM 763 O O . ILE A 1 96 ? 9.375 9.371 9.681 1.00 90.94 96 ILE A O 1
ATOM 767 N N . GLU A 1 97 ? 8.882 11.563 9.698 1.00 77.38 97 GLU A N 1
ATOM 768 C CA . GLU A 1 97 ? 8.782 11.717 11.151 1.00 77.38 97 GLU A CA 1
ATOM 769 C C . GLU A 1 97 ? 7.306 11.554 11.566 1.00 77.38 97 GLU A C 1
ATOM 771 O O . GLU A 1 97 ? 6.431 12.227 11.013 1.00 77.38 97 GLU A O 1
ATOM 776 N N . ILE A 1 98 ? 7.000 10.632 12.491 1.00 63.09 98 ILE A N 1
ATOM 777 C CA . ILE A 1 98 ? 5.625 10.333 12.964 1.00 63.09 98 ILE A CA 1
ATOM 778 C C . ILE A 1 98 ? 5.586 10.240 14.479 1.00 63.09 98 ILE A C 1
ATOM 780 O O . ILE A 1 98 ? 6.493 9.583 15.033 1.00 63.09 98 ILE A O 1
#

Sequence (98 aa):
MNKLNQAIYDECSYVSGNLMKKDFITSKTTFSPSEYGNIPLVFVRKCGLSDAEWNKTQSVLVLRSTVMTTYLSDESEFTAYFSNLIEIMKKVISKIEI

Foldseek 3Di:
DQVLLVLLQVLQDPPDDDPPDRPHHWDKDKDACVVQNCPCVVVCVVVVDDVVVCVVPRMDMDIDDDPPDPQCVDPVSVVVSVVSVVVSSVVSSVPDDD

Secondary structure (DSSP, 8-state):
-HHHHHHHHHHTSTTSS--S--S---EEEEE-HHHHTTTHHHHHHHTT--HHHHHHH--EEEEE-----GGG-SHHHHHHHHHHHHHHHHHHHHH---

Radius of gyration: 15.8 Å; chains: 1; bounding box: 35×33×40 Å

pLDDT: mean 91.7, std 10.36, range [51.88, 97.88]